Protein AF-A0A967MXD4-F1 (afdb_monomer_lite)

Sequence (64 aa):
ARPFAGSAREARIDGPLAEAALAQPSGITTGGKKLYFADSEISSIRSADIDPDGEVRTIVGEDL

Foldseek 3Di:
DQDLAACPDADQAKDQRNPGHAHPWDDWDDPPQWIWTQRDQQRFIWIWGPPSRTMIDTPDGGGD

Structure (mmCIF, N/CA/C/O backbone):
data_AF-A0A967MXD4-F1
#
_entry.id 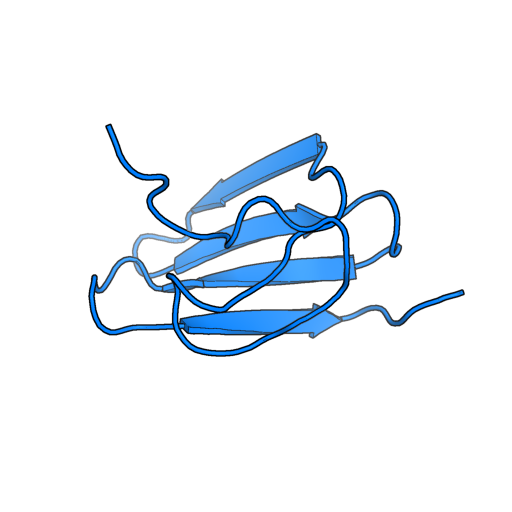  AF-A0A967MXD4-F1
#
loop_
_atom_site.group_PDB
_atom_site.id
_atom_site.type_symbol
_atom_site.label_atom_id
_atom_site.label_alt_id
_atom_site.label_comp_id
_atom_site.label_asym_id
_atom_site.label_entity_id
_atom_site.label_seq_id
_atom_site.pdbx_PDB_ins_code
_atom_site.Cartn_x
_atom_site.Cartn_y
_atom_site.Cartn_z
_atom_site.occupancy
_atom_site.B_iso_or_equiv
_atom_site.auth_seq_id
_atom_site.auth_comp_id
_atom_site.auth_asym_id
_atom_site.auth_atom_id
_atom_site.pdbx_PDB_model_num
ATOM 1 N N . ALA A 1 1 ? -4.058 -19.640 -3.343 1.00 77.81 1 ALA A N 1
ATOM 2 C CA . ALA A 1 1 ? -4.712 -18.346 -3.055 1.00 77.81 1 ALA A CA 1
ATOM 3 C C . ALA A 1 1 ? -3.872 -17.243 -3.688 1.00 77.81 1 ALA A C 1
ATOM 5 O O . ALA A 1 1 ? -2.656 -17.386 -3.679 1.00 77.81 1 ALA A O 1
ATOM 6 N N . ARG A 1 2 ? -4.490 -16.210 -4.276 1.00 87.62 2 ARG A N 1
ATOM 7 C CA . ARG A 1 2 ? -3.776 -15.019 -4.773 1.00 87.62 2 ARG A CA 1
ATOM 8 C C . ARG A 1 2 ? -3.826 -13.912 -3.711 1.00 87.62 2 ARG A C 1
ATOM 10 O O . ARG A 1 2 ? -4.829 -13.871 -2.993 1.00 87.62 2 ARG A O 1
ATOM 17 N N . PRO A 1 3 ? -2.797 -13.058 -3.582 1.00 93.88 3 PRO A N 1
ATOM 18 C CA . PRO A 1 3 ? -2.882 -11.885 -2.717 1.00 93.88 3 PRO A CA 1
ATOM 19 C C . PRO A 1 3 ? -4.025 -10.965 -3.172 1.00 93.88 3 PRO A C 1
ATOM 21 O O . PRO A 1 3 ? -4.370 -10.937 -4.354 1.00 93.88 3 PRO A O 1
ATOM 24 N N . PHE A 1 4 ? -4.627 -10.239 -2.226 1.00 95.50 4 PHE A N 1
ATOM 25 C CA . PHE A 1 4 ? -5.650 -9.232 -2.532 1.00 95.50 4 PHE A CA 1
ATOM 26 C C . PHE A 1 4 ? -5.037 -8.029 -3.263 1.00 95.50 4 PHE A C 1
ATOM 28 O O . PHE A 1 4 ? -5.576 -7.589 -4.270 1.00 95.50 4 PHE A O 1
ATOM 35 N N . ALA A 1 5 ? -3.885 -7.558 -2.783 1.00 97.00 5 ALA A N 1
ATOM 36 C CA . ALA A 1 5 ? -3.075 -6.517 -3.398 1.00 97.00 5 ALA A CA 1
ATOM 37 C C . ALA A 1 5 ? -1.592 -6.909 -3.317 1.00 97.00 5 ALA A C 1
ATOM 39 O O . ALA A 1 5 ? -1.162 -7.467 -2.304 1.00 97.00 5 ALA A O 1
ATOM 40 N N . GLY A 1 6 ? -0.825 -6.612 -4.365 1.00 97.25 6 GLY A N 1
ATOM 41 C CA . GLY A 1 6 ? 0.604 -6.897 -4.459 1.00 97.25 6 GLY A CA 1
ATOM 42 C C . GLY A 1 6 ? 0.959 -7.984 -5.480 1.00 97.25 6 GLY A C 1
ATOM 43 O O . GLY A 1 6 ? 0.299 -9.017 -5.585 1.00 97.25 6 GLY A O 1
ATOM 44 N N . SER A 1 7 ? 2.071 -7.770 -6.179 1.00 96.81 7 SER A N 1
ATOM 45 C CA . SER A 1 7 ? 2.645 -8.647 -7.209 1.00 96.81 7 SER A CA 1
ATOM 46 C C . SER A 1 7 ? 3.728 -9.602 -6.682 1.00 96.81 7 SER A C 1
ATOM 48 O O . SER A 1 7 ? 4.398 -10.269 -7.466 1.00 96.81 7 SER A O 1
ATOM 50 N N . ALA A 1 8 ? 3.927 -9.656 -5.359 1.00 94.56 8 ALA A N 1
ATOM 51 C CA . ALA A 1 8 ? 5.035 -10.332 -4.664 1.00 94.56 8 ALA A CA 1
ATOM 52 C C . ALA A 1 8 ? 6.444 -9.763 -4.932 1.00 94.56 8 ALA A C 1
ATOM 54 O O . ALA A 1 8 ? 7.404 -10.206 -4.303 1.00 94.56 8 ALA A O 1
ATOM 55 N N . ARG A 1 9 ? 6.582 -8.769 -5.816 1.00 95.88 9 ARG A N 1
ATOM 56 C CA . ARG A 1 9 ? 7.809 -7.983 -5.954 1.00 95.88 9 ARG A CA 1
ATOM 57 C C . ARG A 1 9 ? 7.918 -6.978 -4.808 1.00 95.88 9 ARG A C 1
ATOM 59 O O . ARG A 1 9 ? 6.949 -6.286 -4.507 1.00 95.88 9 ARG A O 1
ATOM 66 N N . GLU A 1 10 ? 9.116 -6.867 -4.248 1.00 94.94 10 GLU A N 1
ATOM 67 C CA . GLU A 1 10 ? 9.497 -5.820 -3.300 1.00 94.94 10 GLU A CA 1
ATOM 68 C C . GLU A 1 10 ? 9.911 -4.562 -4.078 1.00 94.94 10 GLU A C 1
ATOM 70 O O . GLU A 1 10 ? 10.895 -4.579 -4.822 1.00 94.94 10 GLU A O 1
ATOM 75 N N . ALA A 1 11 ? 9.072 -3.525 -4.035 1.00 95.25 11 ALA A N 1
ATOM 76 C CA . ALA A 1 11 ? 9.302 -2.211 -4.647 1.00 95.25 11 ALA A CA 1
ATOM 77 C C . ALA A 1 11 ? 8.170 -1.242 -4.264 1.00 95.25 11 ALA A C 1
ATOM 79 O O . ALA A 1 11 ? 7.089 -1.675 -3.869 1.00 95.25 11 ALA A O 1
ATOM 80 N N . ARG A 1 12 ? 8.358 0.063 -4.506 1.00 95.81 12 ARG A N 1
ATOM 81 C CA . ARG A 1 12 ? 7.260 1.044 -4.538 1.00 95.81 12 ARG A CA 1
ATOM 82 C C . ARG A 1 12 ? 6.647 1.123 -5.938 1.00 95.81 12 ARG A C 1
ATOM 84 O O . ARG A 1 12 ? 7.135 1.866 -6.787 1.00 95.81 12 ARG A O 1
ATOM 91 N N . ILE A 1 13 ? 5.573 0.375 -6.192 1.00 97.50 13 ILE A N 1
ATOM 92 C CA . ILE A 1 13 ? 4.796 0.498 -7.441 1.00 97.50 13 ILE A CA 1
ATOM 93 C C . ILE A 1 13 ? 3.320 0.663 -7.087 1.00 97.50 13 ILE A C 1
ATOM 95 O O . ILE A 1 13 ? 2.722 -0.239 -6.499 1.00 97.50 13 ILE A O 1
ATOM 99 N N . ASP A 1 14 ? 2.764 1.829 -7.412 1.00 98.06 14 ASP A N 1
ATOM 100 C CA . ASP A 1 14 ? 1.325 2.112 -7.370 1.00 98.06 14 ASP A CA 1
ATOM 101 C C . ASP A 1 14 ? 0.635 1.590 -8.640 1.00 98.06 14 ASP A C 1
ATOM 103 O O . ASP A 1 14 ? 1.292 1.330 -9.649 1.00 98.06 14 ASP A O 1
ATOM 107 N N . GLY A 1 15 ? -0.692 1.464 -8.601 1.00 98.38 15 GLY A N 1
ATOM 108 C CA . GLY A 1 15 ? -1.499 0.995 -9.730 1.00 98.38 15 GLY A CA 1
ATOM 109 C C . GLY A 1 15 ? -2.492 -0.099 -9.333 1.00 98.38 15 GLY A C 1
ATOM 110 O O . GLY A 1 15 ? -2.746 -0.281 -8.138 1.00 98.38 15 GLY A O 1
ATOM 111 N N . PRO A 1 16 ? -3.066 -0.831 -10.306 1.00 98.44 16 PRO A N 1
ATOM 112 C CA . PRO A 1 16 ? -4.067 -1.867 -10.049 1.00 98.44 16 PRO A CA 1
ATOM 113 C C . PRO A 1 16 ? -3.626 -2.846 -8.958 1.00 98.44 16 PRO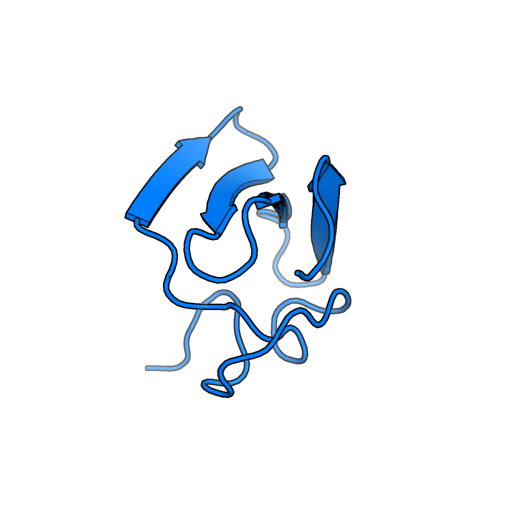 A C 1
ATOM 115 O O . PRO A 1 16 ? -2.445 -3.196 -8.881 1.00 98.44 16 PRO A O 1
ATOM 118 N N 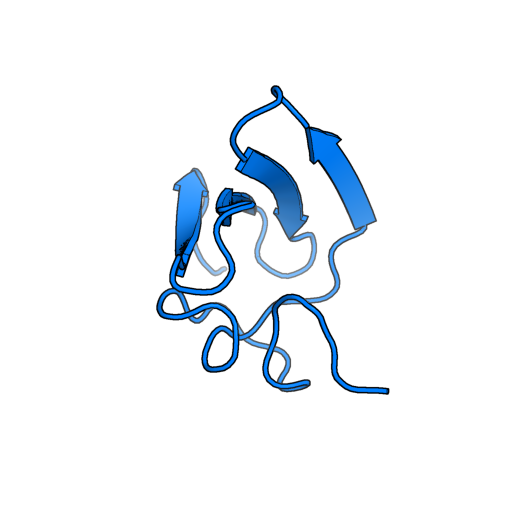. LEU A 1 17 ? -4.568 -3.329 -8.136 1.00 98.25 17 LEU A N 1
ATOM 119 C CA . LEU A 1 17 ? -4.253 -4.151 -6.956 1.00 98.25 17 LEU A CA 1
ATOM 120 C C . LEU A 1 17 ? -3.284 -5.310 -7.257 1.00 98.25 17 LEU A C 1
ATOM 122 O O . LEU A 1 17 ? -2.362 -5.558 -6.483 1.00 98.25 17 LEU A O 1
ATOM 126 N N . ALA A 1 18 ? -3.471 -6.001 -8.385 1.00 97.25 18 ALA A N 1
ATOM 127 C CA . ALA A 1 18 ? -2.655 -7.151 -8.780 1.00 97.25 18 ALA A CA 1
ATOM 128 C C . ALA A 1 18 ? -1.267 -6.786 -9.344 1.00 97.25 18 ALA A C 1
ATOM 130 O O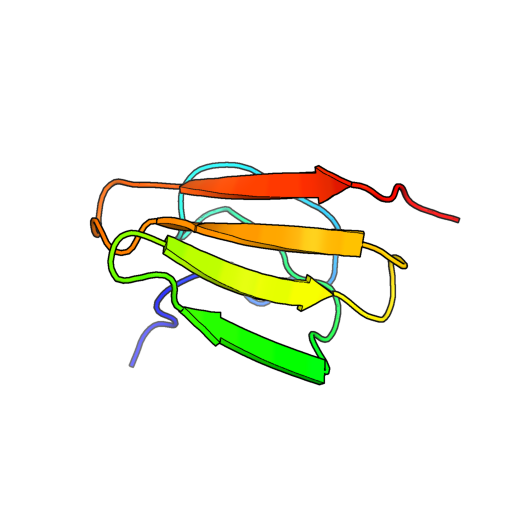 . ALA A 1 18 ? -0.378 -7.636 -9.371 1.00 97.25 18 ALA A O 1
ATOM 131 N N . GLU A 1 19 ? -1.084 -5.549 -9.806 1.00 97.94 19 GLU A N 1
ATOM 132 C CA . GLU A 1 19 ? 0.144 -5.070 -10.455 1.00 97.94 19 GLU A CA 1
ATOM 133 C C . GLU A 1 19 ? 1.035 -4.268 -9.502 1.00 97.94 19 GLU A C 1
ATOM 135 O O . GLU A 1 19 ? 2.251 -4.204 -9.694 1.00 97.94 19 GLU A O 1
ATOM 140 N N . ALA A 1 20 ? 0.450 -3.701 -8.445 1.00 98.12 20 ALA A N 1
ATOM 141 C CA . ALA A 1 20 ? 1.179 -2.976 -7.419 1.00 98.12 20 ALA A CA 1
ATOM 142 C C . ALA A 1 20 ? 2.296 -3.829 -6.790 1.00 98.12 20 ALA A C 1
ATOM 144 O O . ALA A 1 20 ? 2.191 -5.048 -6.651 1.00 98.12 20 ALA A O 1
ATOM 145 N N . ALA A 1 21 ? 3.373 -3.181 -6.366 1.00 97.50 21 ALA A N 1
ATOM 146 C CA . ALA A 1 21 ? 4.432 -3.781 -5.559 1.00 97.50 21 ALA A CA 1
ATOM 147 C C . ALA A 1 21 ? 4.450 -3.079 -4.203 1.00 97.50 21 ALA A C 1
ATOM 149 O O . ALA A 1 21 ? 4.234 -1.864 -4.144 1.00 97.50 21 ALA A O 1
ATOM 150 N N . LEU A 1 22 ? 4.646 -3.857 -3.139 1.00 96.75 22 LEU A N 1
ATOM 151 C CA . LEU A 1 22 ? 4.696 -3.397 -1.749 1.00 96.75 22 LEU A CA 1
ATOM 152 C C . LEU A 1 22 ? 6.075 -3.741 -1.177 1.00 96.75 22 LEU A C 1
ATOM 154 O O . LEU A 1 22 ? 6.676 -4.730 -1.597 1.00 96.75 22 LEU A O 1
ATOM 158 N N . ALA A 1 23 ? 6.554 -2.962 -0.216 1.00 95.88 23 ALA A N 1
ATOM 159 C CA . ALA A 1 23 ? 7.903 -3.039 0.332 1.00 95.88 23 ALA A CA 1
ATOM 160 C C . ALA A 1 23 ? 7.872 -3.309 1.854 1.00 95.88 23 ALA A C 1
ATOM 162 O O . ALA A 1 23 ? 8.039 -2.426 2.703 1.00 95.88 23 ALA A O 1
ATOM 163 N N . GLN A 1 24 ? 7.598 -4.579 2.177 1.00 94.75 24 GLN A N 1
ATOM 164 C CA . GLN A 1 24 ? 7.507 -5.134 3.535 1.00 94.75 24 GLN A CA 1
ATOM 165 C C . GLN A 1 24 ? 6.647 -4.296 4.506 1.00 94.75 24 GLN A C 1
ATOM 167 O O . GLN A 1 24 ? 7.149 -3.758 5.500 1.00 94.75 24 GLN A O 1
ATOM 172 N N . PRO A 1 25 ? 5.326 -4.189 4.261 1.00 96.12 25 PRO A N 1
ATOM 173 C CA . PRO A 1 25 ? 4.446 -3.420 5.128 1.00 96.12 25 PRO A CA 1
ATOM 174 C C . PRO A 1 25 ? 4.359 -4.025 6.534 1.00 96.12 25 PRO A C 1
ATOM 176 O O . PRO A 1 25 ? 4.255 -5.241 6.696 1.00 96.12 25 PRO A O 1
ATOM 179 N N . SER A 1 26 ? 4.353 -3.170 7.560 1.00 97.00 26 SER A N 1
ATOM 180 C CA . SER A 1 26 ? 4.402 -3.596 8.973 1.00 97.00 26 SER A CA 1
ATOM 181 C C . SER A 1 26 ? 3.098 -3.397 9.749 1.00 97.00 26 SER A C 1
ATOM 183 O O . SER A 1 26 ? 2.927 -3.965 10.828 1.00 97.00 26 SER A O 1
ATOM 185 N N . GLY A 1 27 ? 2.150 -2.624 9.214 1.00 97.44 27 GLY A N 1
ATOM 186 C CA . GLY A 1 27 ? 0.868 -2.360 9.865 1.00 97.44 27 GLY A CA 1
ATOM 187 C C . GLY A 1 27 ? -0.229 -2.020 8.867 1.00 97.44 27 GLY A C 1
ATOM 188 O O . GLY A 1 27 ? 0.047 -1.447 7.815 1.00 97.44 27 GLY A O 1
ATOM 189 N N . ILE A 1 28 ? -1.474 -2.368 9.204 1.00 97.88 28 ILE A N 1
ATOM 190 C CA . ILE A 1 28 ? -2.649 -2.171 8.351 1.00 97.88 28 ILE A CA 1
ATOM 191 C C . ILE A 1 28 ? -3.880 -1.773 9.175 1.00 97.88 28 ILE A C 1
ATOM 193 O O . ILE A 1 28 ? -4.100 -2.273 10.277 1.00 97.88 28 ILE A O 1
ATOM 197 N N . THR A 1 29 ? -4.695 -0.873 8.633 1.00 98.25 29 THR A N 1
ATOM 198 C CA . THR A 1 29 ? -6.004 -0.482 9.171 1.00 98.25 29 THR A CA 1
ATOM 199 C C . THR A 1 29 ? -6.984 -0.201 8.029 1.00 98.25 29 THR A C 1
ATOM 201 O O . THR A 1 29 ? -6.623 -0.270 6.855 1.00 98.25 29 THR A O 1
ATOM 204 N N . THR A 1 30 ? -8.239 0.114 8.340 1.00 97.50 30 THR A N 1
ATOM 205 C CA . THR A 1 30 ? -9.252 0.455 7.338 1.00 97.50 30 THR A CA 1
ATOM 206 C C . THR A 1 30 ? -10.118 1.631 7.771 1.00 97.50 30 THR A C 1
ATOM 208 O O . THR A 1 30 ? -10.439 1.787 8.945 1.00 97.50 30 THR A O 1
ATOM 211 N N . GLY A 1 31 ? -10.528 2.441 6.793 1.00 92.19 31 GLY A N 1
ATOM 212 C CA . GLY A 1 31 ? -11.579 3.455 6.945 1.00 92.19 31 GLY A CA 1
ATOM 213 C C . GLY A 1 31 ? -12.934 3.018 6.370 1.00 92.19 31 GLY A C 1
ATOM 214 O O . GLY A 1 31 ? -13.769 3.868 6.076 1.00 92.19 31 GLY A O 1
ATOM 215 N N . GLY A 1 32 ? -13.126 1.723 6.093 1.00 93.81 32 GLY A N 1
ATOM 216 C CA . GLY A 1 32 ? -14.359 1.148 5.535 1.00 93.81 32 GLY A CA 1
ATOM 217 C C . GLY A 1 32 ? -14.474 1.174 4.005 1.00 93.81 32 GLY A C 1
ATOM 218 O O . GLY A 1 32 ? -15.237 0.393 3.451 1.00 93.81 32 GLY A O 1
ATOM 219 N N . LYS A 1 33 ? -13.706 2.027 3.312 1.00 94.38 33 LYS A N 1
ATOM 220 C CA . LYS A 1 33 ? -13.633 2.066 1.830 1.00 94.38 33 LYS A CA 1
ATOM 221 C C . LYS A 1 33 ? -12.263 1.693 1.264 1.00 94.38 33 LYS A C 1
ATOM 223 O O . LYS A 1 33 ? -12.165 1.224 0.137 1.00 94.38 33 LYS A O 1
ATOM 228 N N . LYS A 1 34 ? -11.215 1.913 2.055 1.00 98.12 34 LYS A N 1
ATOM 229 C CA . LYS A 1 34 ? -9.819 1.641 1.716 1.00 98.12 34 LYS A CA 1
ATOM 230 C C . LYS A 1 34 ? -9.136 0.948 2.888 1.00 98.12 34 LYS A C 1
ATOM 232 O O . LYS A 1 34 ? -9.500 1.174 4.051 1.00 98.12 34 LYS A O 1
ATOM 237 N N . LEU A 1 35 ? -8.150 0.125 2.570 1.00 98.06 35 LEU A N 1
ATOM 238 C CA . LEU A 1 35 ? -7.110 -0.307 3.491 1.00 98.06 35 LEU A CA 1
ATOM 239 C C . LEU A 1 35 ? -6.013 0.755 3.488 1.00 98.06 35 LEU A C 1
ATOM 241 O O . LEU A 1 35 ? -5.695 1.300 2.436 1.00 98.06 35 LEU A O 1
ATOM 245 N N . TYR A 1 36 ? -5.443 1.037 4.649 1.00 98.44 36 TYR A N 1
ATOM 246 C CA . TYR A 1 36 ? -4.286 1.910 4.811 1.00 98.44 36 TYR A CA 1
ATOM 247 C C . TYR A 1 36 ? -3.182 1.105 5.465 1.00 98.44 36 TYR A C 1
ATOM 249 O O . TYR A 1 36 ? -3.450 0.391 6.432 1.00 98.44 36 TYR A O 1
ATOM 257 N N . PHE A 1 37 ? -1.962 1.217 4.963 1.00 98.19 37 PHE A N 1
ATOM 258 C CA . PHE A 1 37 ? -0.836 0.471 5.500 1.00 98.19 37 PHE A CA 1
ATOM 259 C C . PHE A 1 37 ? 0.444 1.298 5.495 1.00 98.19 37 PHE A C 1
ATOM 261 O O . PHE A 1 37 ? 0.639 2.177 4.652 1.00 98.19 37 PHE A O 1
ATOM 268 N N . ALA A 1 38 ? 1.294 1.015 6.480 1.00 97.81 38 ALA A N 1
ATOM 269 C CA . ALA A 1 38 ? 2.644 1.549 6.553 1.00 97.81 38 ALA A C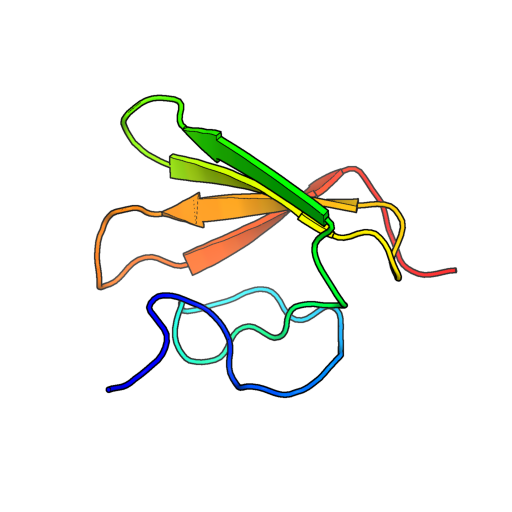A 1
ATOM 270 C C . ALA A 1 38 ? 3.573 0.611 5.780 1.00 97.81 38 ALA A C 1
ATOM 272 O O . ALA A 1 38 ? 3.776 -0.529 6.201 1.00 97.81 38 ALA A O 1
ATOM 273 N N . ASP A 1 39 ? 4.104 1.092 4.658 1.00 96.94 39 ASP A N 1
ATOM 274 C CA . ASP A 1 39 ? 5.048 0.373 3.807 1.00 96.94 39 ASP A CA 1
ATOM 275 C C . ASP A 1 39 ? 6.469 0.734 4.260 1.00 96.94 39 ASP A C 1
ATOM 277 O O . ASP A 1 39 ? 6.982 1.817 3.961 1.00 96.94 39 ASP A O 1
ATOM 281 N N . SER A 1 40 ? 7.028 -0.101 5.138 1.00 92.94 40 SER A N 1
ATOM 282 C CA . SER A 1 40 ? 8.097 0.313 6.054 1.00 92.94 40 SER A CA 1
ATOM 283 C C . SER A 1 40 ? 9.458 0.461 5.403 1.00 92.94 40 SER A C 1
ATOM 285 O O . SER A 1 40 ? 10.222 1.323 5.830 1.00 92.94 40 SER A O 1
ATOM 287 N N . GLU A 1 41 ? 9.759 -0.332 4.379 1.00 94.25 41 GLU A N 1
ATOM 288 C CA . GLU A 1 41 ? 11.062 -0.273 3.715 1.00 94.25 41 GLU A CA 1
ATOM 289 C C . GLU A 1 41 ? 11.245 1.029 2.917 1.00 94.25 41 GLU A C 1
ATOM 291 O O . GLU A 1 41 ? 12.349 1.549 2.806 1.00 94.25 41 GLU A O 1
ATOM 296 N N . ILE A 1 42 ? 10.139 1.610 2.447 1.00 93.81 42 ILE A N 1
ATOM 297 C CA . ILE A 1 42 ? 10.112 2.833 1.631 1.00 93.81 42 ILE A CA 1
ATOM 298 C C . ILE A 1 42 ? 9.556 4.041 2.395 1.00 93.81 42 ILE A C 1
ATOM 300 O O . ILE A 1 42 ? 9.109 5.006 1.785 1.00 93.81 42 ILE A O 1
ATOM 304 N N . SER A 1 43 ? 9.488 3.966 3.729 1.00 94.62 43 SER A N 1
ATOM 305 C CA . SER A 1 43 ? 9.035 5.064 4.599 1.00 94.62 43 SER A CA 1
ATOM 306 C C . SER A 1 43 ? 7.735 5.752 4.140 1.00 94.62 43 SER A C 1
ATOM 308 O O . SER A 1 43 ? 7.631 6.981 4.169 1.00 94.62 43 SER A O 1
ATOM 310 N N . SER A 1 44 ? 6.727 4.978 3.712 1.00 97.00 44 SER A N 1
ATOM 311 C CA . SER A 1 44 ? 5.499 5.540 3.129 1.00 97.00 44 SER A CA 1
ATOM 312 C C . SER A 1 44 ? 4.213 5.030 3.779 1.00 97.00 44 SER A C 1
ATOM 314 O O . SER A 1 44 ? 4.134 3.906 4.278 1.00 97.00 44 SER A O 1
ATOM 316 N N . ILE A 1 45 ? 3.177 5.872 3.757 1.00 97.88 45 ILE A N 1
ATOM 317 C CA . ILE A 1 45 ? 1.800 5.455 4.033 1.00 97.88 45 ILE A CA 1
ATOM 318 C C . ILE A 1 45 ? 1.085 5.318 2.700 1.00 97.88 45 ILE A C 1
ATOM 320 O O . ILE A 1 45 ? 1.033 6.256 1.897 1.00 97.88 45 ILE A O 1
ATOM 324 N N . ARG A 1 46 ? 0.502 4.147 2.477 1.00 98.19 46 ARG A N 1
ATOM 325 C CA . ARG A 1 46 ? -0.174 3.802 1.229 1.00 98.19 46 ARG A CA 1
ATOM 326 C C . ARG A 1 46 ? -1.584 3.317 1.520 1.00 98.19 46 ARG A C 1
ATOM 328 O O . ARG A 1 46 ? -1.934 2.987 2.656 1.00 98.19 46 ARG A O 1
ATOM 335 N N . SER A 1 47 ? -2.415 3.315 0.489 1.00 98.44 47 SER A N 1
ATOM 336 C CA . SER A 1 47 ? -3.772 2.787 0.554 1.00 98.44 47 SER A CA 1
ATOM 337 C C . SER A 1 47 ? -4.037 1.802 -0.564 1.00 98.44 47 SER A C 1
ATOM 339 O O . SER A 1 47 ? -3.470 1.947 -1.639 1.00 98.44 47 SER A O 1
ATOM 341 N N . ALA A 1 48 ? -4.920 0.845 -0.307 1.00 98.50 48 ALA A N 1
ATOM 342 C CA . ALA A 1 48 ? -5.505 -0.035 -1.307 1.00 98.50 48 ALA A CA 1
ATOM 343 C C . ALA A 1 48 ? -7.027 0.111 -1.260 1.00 98.50 48 ALA A C 1
ATOM 345 O O . ALA A 1 48 ? -7.615 0.131 -0.174 1.00 98.50 48 ALA A O 1
ATOM 346 N N . ASP A 1 49 ? -7.674 0.224 -2.413 1.00 98.25 49 ASP A N 1
ATOM 347 C CA . ASP A 1 49 ? -9.133 0.144 -2.484 1.00 98.25 49 ASP A CA 1
ATOM 348 C C . ASP A 1 49 ? -9.644 -1.232 -2.040 1.00 98.25 49 ASP A C 1
ATOM 350 O O . ASP A 1 49 ? -8.983 -2.251 -2.224 1.00 98.25 49 ASP A O 1
ATOM 354 N N . ILE A 1 50 ? -10.824 -1.256 -1.413 1.00 96.69 50 ILE A N 1
ATOM 355 C CA . ILE A 1 50 ? -11.525 -2.512 -1.089 1.00 96.69 50 ILE A CA 1
ATOM 356 C C . ILE A 1 50 ? -12.250 -3.060 -2.328 1.00 96.69 50 ILE A C 1
ATOM 358 O O . ILE A 1 50 ? -12.503 -4.262 -2.411 1.00 96.69 50 ILE A O 1
ATOM 362 N N . ASP A 1 51 ? -12.571 -2.184 -3.284 1.00 95.94 51 ASP A N 1
ATOM 363 C CA . ASP A 1 51 ? -13.079 -2.580 -4.594 1.00 95.94 51 ASP A CA 1
ATOM 364 C C . ASP A 1 51 ? -12.047 -3.490 -5.294 1.00 95.94 51 ASP A C 1
ATOM 366 O O . ASP A 1 51 ? -10.893 -3.076 -5.435 1.00 95.94 51 ASP A O 1
ATOM 370 N N . PRO A 1 52 ? -12.420 -4.714 -5.719 1.00 94.06 52 PRO A N 1
ATOM 371 C CA . PRO A 1 52 ? -11.514 -5.636 -6.404 1.00 94.06 52 PRO A CA 1
ATOM 372 C C . PRO A 1 52 ? -10.893 -5.093 -7.698 1.00 94.06 52 PRO A C 1
ATOM 374 O O . PRO A 1 52 ? -9.834 -5.584 -8.091 1.00 94.06 52 PRO A O 1
ATOM 377 N N . ASP A 1 53 ? -11.534 -4.112 -8.340 1.00 96.12 53 ASP A N 1
ATOM 378 C CA . ASP A 1 53 ? -11.043 -3.453 -9.558 1.00 96.12 53 ASP A CA 1
ATOM 379 C C . ASP A 1 53 ? -10.303 -2.136 -9.253 1.00 96.12 53 ASP A C 1
ATOM 381 O O . ASP A 1 53 ? -9.972 -1.363 -10.153 1.00 96.12 53 ASP A O 1
ATOM 385 N N . GLY A 1 54 ? -10.056 -1.861 -7.970 1.00 97.81 54 GLY A N 1
ATOM 386 C CA . GLY A 1 54 ? -9.367 -0.668 -7.513 1.00 97.81 54 GLY A CA 1
ATOM 387 C C . GLY A 1 54 ? -7.843 -0.763 -7.590 1.00 97.81 54 GLY A C 1
ATOM 388 O O . GLY A 1 54 ? -7.251 -1.561 -8.323 1.00 97.81 54 GLY A O 1
ATOM 389 N N . GLU A 1 55 ? -7.179 0.088 -6.813 1.00 98.56 55 GLU A N 1
ATOM 390 C CA . GLU A 1 55 ? -5.739 0.296 -6.937 1.00 98.56 55 GLU A CA 1
ATOM 391 C C . GLU A 1 55 ? -5.048 0.555 -5.599 1.00 98.56 55 GLU A C 1
ATOM 393 O O . GLU A 1 55 ? -5.666 0.888 -4.582 1.00 98.56 55 GLU A O 1
ATOM 398 N N . VAL A 1 56 ? -3.727 0.399 -5.624 1.00 98.62 56 VAL A N 1
ATOM 399 C CA . VAL A 1 56 ? -2.817 0.858 -4.586 1.00 98.62 56 VAL A CA 1
ATOM 400 C C . VAL A 1 56 ? -2.315 2.254 -4.943 1.00 98.62 56 VAL A C 1
ATOM 402 O O . VAL A 1 56 ? -1.883 2.495 -6.070 1.00 98.62 56 VAL A O 1
ATOM 405 N N . ARG A 1 57 ? -2.325 3.162 -3.964 1.00 98.12 57 ARG A N 1
ATOM 406 C CA . ARG A 1 57 ? -1.754 4.509 -4.080 1.00 98.12 57 ARG A CA 1
ATOM 407 C C . ARG A 1 57 ? -0.905 4.873 -2.878 1.00 98.12 57 ARG A C 1
ATOM 409 O O . ARG A 1 57 ? -1.294 4.610 -1.737 1.00 98.12 57 ARG A O 1
ATOM 416 N N . THR A 1 58 ? 0.176 5.592 -3.133 1.00 98.00 58 THR A N 1
ATOM 417 C CA . THR A 1 58 ? 0.972 6.265 -2.112 1.00 98.00 58 THR A CA 1
ATOM 418 C C . THR A 1 58 ? 0.288 7.560 -1.686 1.00 98.00 58 THR A C 1
ATOM 420 O O . THR A 1 58 ? -0.088 8.380 -2.521 1.00 98.00 58 THR A O 1
ATOM 423 N N . ILE A 1 59 ? 0.078 7.729 -0.378 1.00 97.56 59 ILE A N 1
ATOM 424 C CA . ILE A 1 59 ? -0.531 8.936 0.202 1.00 97.56 59 ILE A CA 1
ATOM 425 C C . ILE A 1 59 ? 0.559 9.943 0.558 1.00 97.56 59 ILE A C 1
ATOM 427 O O . ILE A 1 59 ? 0.426 11.130 0.274 1.00 97.56 59 ILE A O 1
ATOM 431 N N . VAL A 1 60 ? 1.619 9.464 1.210 1.00 97.75 60 VAL A N 1
ATOM 432 C CA . VAL A 1 60 ? 2.769 10.268 1.628 1.00 97.75 60 VAL A CA 1
ATOM 433 C C . VAL A 1 60 ? 3.993 9.374 1.798 1.00 97.75 60 VAL A C 1
ATOM 435 O O . VAL A 1 60 ? 3.854 8.191 2.114 1.00 97.75 60 VAL A O 1
ATOM 438 N N . GLY A 1 61 ? 5.173 9.965 1.634 1.00 94.62 61 GLY A N 1
ATOM 439 C CA . GLY A 1 61 ? 6.457 9.275 1.641 1.00 94.62 61 GLY A CA 1
ATOM 440 C C . GLY A 1 61 ? 6.958 9.014 0.225 1.00 94.62 61 GLY A C 1
ATOM 441 O O . GLY A 1 61 ? 6.192 9.002 -0.740 1.00 94.62 61 GLY A O 1
ATOM 442 N N . GLU A 1 62 ? 8.262 8.832 0.115 1.00 83.56 62 GLU A N 1
ATOM 443 C CA . GLU A 1 62 ? 8.978 8.534 -1.118 1.00 83.56 62 GLU A CA 1
ATOM 444 C C . GLU A 1 62 ? 10.120 7.566 -0.807 1.00 83.56 62 GLU A C 1
ATOM 446 O O . GLU A 1 62 ? 10.385 7.278 0.359 1.00 83.56 62 GLU A O 1
ATOM 451 N N . ASP A 1 63 ? 10.760 7.040 -1.850 1.00 7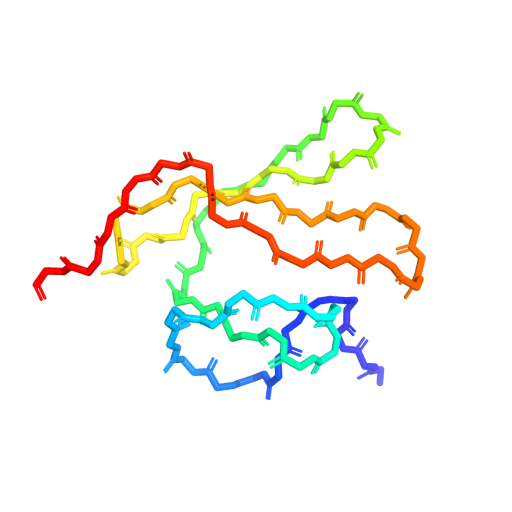5.75 63 ASP A N 1
ATOM 452 C CA . ASP A 1 63 ? 11.970 6.235 -1.663 1.00 75.75 63 ASP A CA 1
ATOM 453 C C . ASP A 1 63 ? 13.067 7.036 -0.965 1.00 75.75 63 ASP A C 1
ATOM 455 O O . ASP A 1 63 ? 13.115 8.264 -1.070 1.00 75.75 63 ASP A O 1
ATOM 459 N N . LEU A 1 64 ? 13.971 6.306 -0.315 1.00 61.03 64 LEU A N 1
ATOM 460 C CA . LEU A 1 64 ? 15.270 6.826 0.108 1.00 61.03 64 LEU A CA 1
ATOM 461 C C . LEU A 1 64 ? 16.230 6.985 -1.080 1.00 61.03 64 LEU A C 1
ATOM 463 O O . LEU A 1 64 ? 16.232 6.107 -1.974 1.00 61.03 64 LEU A O 1
#

Radius of gyration: 10.56 Å; chains: 1; bounding box: 30×29×20 Å

Secondary structure (DSSP, 8-state):
---SS--S--S-B-EETTT-B---EEEEEE-SSEEEEEETTTTEEEEEESSTT-EEEEEE----

pLDDT: mean 95.18, std 6.04, range [61.03, 98.62]